Protein AF-W1P110-F1 (afdb_monomer)

Radius of gyration: 15.41 Å; Cα contacts (8 Å, |Δi|>4): 131; chains: 1; bounding box: 36×40×35 Å

Solvent-accessible surface area (backbone atoms only — not comparable to full-atom values): 6599 Å² total; per-residue (Å²): 133,85,80,84,78,90,68,78,97,60,83,92,65,57,74,73,33,66,56,54,74,70,58,40,48,47,42,60,73,73,29,42,76,31,24,95,56,29,68,74,68,43,60,94,33,71,71,50,41,32,30,35,66,38,91,93,39,90,92,40,76,38,42,31,39,37,25,70,85,75,48,76,44,76,51,61,67,66,50,11,53,53,33,43,40,39,74,77,37,62,95,52,23,65,66,49,42,61,72,72,60,60,80,78,71,78,79,128

Foldseek 3Di:
DDDPDPDDDDDPADAFDWDDPVVFCCCLPPFLVLQPCSCVQQPQHFPTKGWHDDPVDPPDIWIWTCHPVRDIDTDDSVSRVLSVLCVPPVPCSVVCCCVPVPDPPPPD

Organism: Amborella trichopoda (NCBI:txid13333)

Nearest PDB structures (foldseek):
  6wzl-assembly1_F  TM=5.727E-01  e=1.026E+00  Macaca fascicularis
  6wzk-assembly1_F  TM=5.784E-01  e=1.243E+00  Macaca fascicularis
  5l7m-assembly1_A  TM=4.686E-01  e=4.762E+00  Mus musculus
  1xex-assembly1_B-2  TM=2.953E-01  e=3.044E+00  Pyrococcus furiosus
  9g6k-assembly1_UE  TM=3.265E-01  e=5.412E+00  Toxoplasma gondii

pLDDT: mean 81.42, std 20.57, range [26.81, 97.75]

Secondary structure (DSSP, 8-state):
-------TT-----TTPBPPHHHHHIIIIIIGGGSTTHHHHHTT-EEEEEEEE-TTSTT-EEEEEEETTS-EEEE-HHHHHHHHHHHH-TTTHHHHHHHHS-------

Sequence (108 aa):
MESVSYRHGVIRYESGDKLSSEHETIILEKLLPYHPEADKKIGPGVEFITIDYHPDFENSRCLFLMRKDGTEVDFSFWKCIKGLIRKKYPNYADSFILRHFRKHNKSG

InterPro domains:
  IPR044673 Protein DCL-like [PTHR33415] (12-104)

Mean predicted aligned error: 8.28 Å

Structure (mmCIF, N/CA/C/O backbone):
data_AF-W1P110-F1
#
_entry.id   AF-W1P110-F1
#
loop_
_atom_site.group_PDB
_atom_site.id
_atom_site.type_symbol
_atom_site.label_atom_id
_atom_site.label_alt_id
_atom_site.label_comp_id
_atom_site.label_asym_id
_atom_site.label_entity_id
_atom_site.label_seq_id
_atom_site.pdbx_PDB_ins_code
_atom_site.Cartn_x
_atom_site.Cartn_y
_atom_site.Cartn_z
_atom_site.occupancy
_atom_site.B_iso_or_equiv
_atom_site.auth_seq_id
_atom_site.auth_comp_id
_atom_site.auth_asym_id
_atom_site.auth_atom_id
_atom_site.pdbx_PDB_model_num
ATOM 1 N N . MET A 1 1 ? -5.776 30.357 12.924 1.00 33.19 1 MET A N 1
ATOM 2 C CA . MET A 1 1 ? -5.453 29.793 11.596 1.00 33.19 1 MET A CA 1
ATOM 3 C C . MET A 1 1 ? -4.099 29.131 11.744 1.00 33.19 1 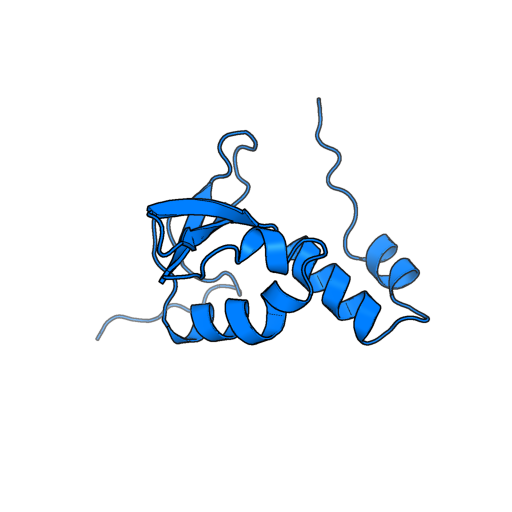MET A C 1
ATOM 5 O O . MET A 1 1 ? -3.095 29.830 11.796 1.00 33.19 1 MET A O 1
ATOM 9 N N . GLU A 1 2 ? -4.095 27.830 12.022 1.00 29.16 2 GLU A N 1
ATOM 10 C CA . GLU A 1 2 ? -2.877 27.110 12.399 1.00 29.16 2 GLU A CA 1
ATOM 11 C C . GLU A 1 2 ? -1.898 27.024 11.229 1.00 29.16 2 GLU A C 1
ATOM 13 O O . GLU A 1 2 ? -2.258 26.794 10.075 1.00 29.16 2 GLU A O 1
ATOM 18 N N . SER A 1 3 ? -0.640 27.286 11.553 1.00 26.81 3 SER A N 1
ATOM 19 C CA . SER A 1 3 ? 0.482 27.367 10.639 1.00 26.81 3 SER A CA 1
ATOM 20 C C . SER A 1 3 ? 0.892 25.969 10.175 1.00 26.81 3 SER A C 1
ATOM 22 O O . SER A 1 3 ? 1.488 25.188 10.915 1.00 26.81 3 SER A O 1
ATOM 24 N N . VAL A 1 4 ? 0.630 25.653 8.906 1.00 31.62 4 VAL A N 1
ATOM 25 C CA . VAL A 1 4 ? 1.158 24.436 8.278 1.00 31.62 4 VAL A CA 1
ATOM 26 C C . VAL A 1 4 ? 2.657 24.630 8.041 1.00 31.62 4 VAL A C 1
ATOM 28 O O . VAL A 1 4 ? 3.096 25.257 7.078 1.00 31.62 4 VAL A O 1
ATOM 31 N N . SER A 1 5 ? 3.469 24.127 8.971 1.00 33.78 5 SER A N 1
ATOM 32 C CA . SER A 1 5 ? 4.926 24.141 8.867 1.00 33.78 5 SER A CA 1
ATOM 33 C C . SER A 1 5 ? 5.394 23.053 7.893 1.00 33.78 5 SER A C 1
ATOM 35 O O . SER A 1 5 ? 5.502 21.874 8.234 1.00 33.78 5 SER A O 1
ATOM 37 N N . TYR A 1 6 ? 5.715 23.455 6.667 1.00 34.44 6 TYR A N 1
ATOM 38 C CA . TYR A 1 6 ? 6.415 22.619 5.695 1.00 34.44 6 TYR A CA 1
ATOM 39 C C . TYR A 1 6 ? 7.880 22.457 6.129 1.00 34.44 6 TYR A C 1
ATOM 41 O O . TYR A 1 6 ? 8.740 23.275 5.812 1.00 34.44 6 TYR A O 1
ATOM 49 N N . ARG A 1 7 ? 8.178 21.402 6.892 1.00 36.28 7 ARG A N 1
ATOM 50 C CA . ARG A 1 7 ? 9.549 20.939 7.147 1.00 36.28 7 ARG A CA 1
ATOM 51 C C . ARG A 1 7 ? 9.703 19.571 6.487 1.00 36.28 7 ARG A C 1
ATOM 53 O O . ARG A 1 7 ? 9.123 18.604 6.954 1.00 36.28 7 ARG A O 1
ATOM 60 N N . HIS A 1 8 ? 10.450 19.546 5.382 1.00 37.62 8 HIS A N 1
ATOM 61 C CA . HIS A 1 8 ? 11.010 18.367 4.708 1.00 37.62 8 HIS A CA 1
ATOM 62 C C . HIS A 1 8 ? 10.075 17.159 4.530 1.00 37.62 8 HIS A C 1
ATOM 64 O O . HIS A 1 8 ? 10.171 16.208 5.290 1.00 37.62 8 HIS A O 1
ATOM 70 N N . GLY A 1 9 ? 9.243 17.172 3.479 1.00 41.34 9 GLY A N 1
ATOM 71 C CA . GLY A 1 9 ? 8.891 16.001 2.647 1.00 41.34 9 GLY A CA 1
ATOM 72 C C . GLY A 1 9 ? 8.374 14.706 3.295 1.00 41.34 9 GLY A C 1
ATOM 73 O O . GLY A 1 9 ? 8.255 13.703 2.598 1.00 41.34 9 GLY A O 1
ATOM 74 N N . VAL A 1 10 ? 8.077 14.690 4.590 1.00 46.38 10 VAL A N 1
ATOM 75 C CA . VAL A 1 10 ? 7.5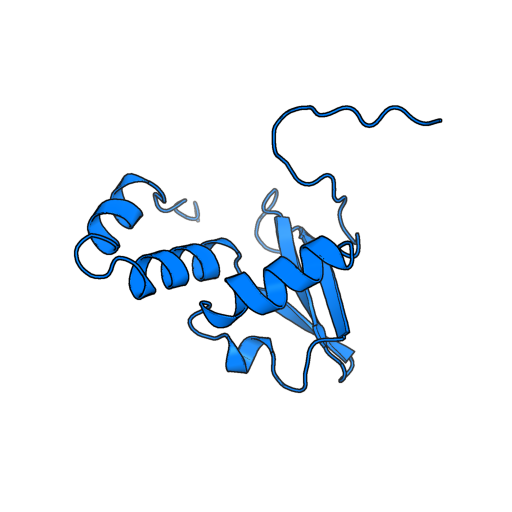46 13.540 5.315 1.00 46.38 10 VA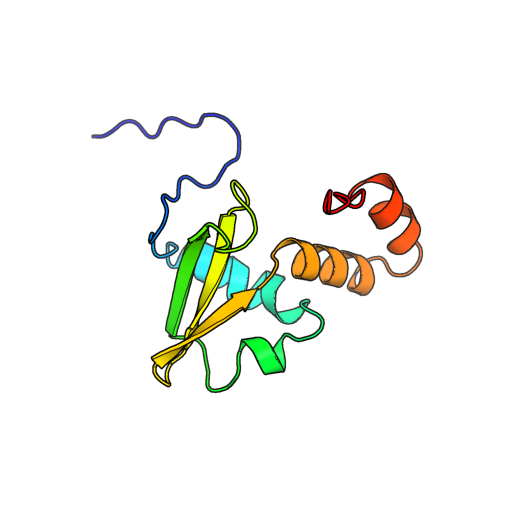L A CA 1
ATOM 76 C C . VAL A 1 10 ? 6.098 13.858 5.610 1.00 46.38 10 VAL A C 1
ATOM 78 O O . VAL A 1 10 ? 5.784 14.824 6.304 1.00 46.38 10 VAL A O 1
ATOM 81 N N . ILE A 1 11 ? 5.219 13.051 5.034 1.00 54.53 11 ILE A N 1
ATOM 82 C CA . ILE A 1 11 ? 3.794 13.096 5.302 1.00 54.53 11 ILE A CA 1
ATOM 83 C C . ILE A 1 11 ? 3.607 13.033 6.831 1.00 54.53 11 ILE A C 1
ATOM 85 O O . ILE A 1 11 ? 4.076 12.088 7.474 1.00 54.53 11 ILE A O 1
ATOM 89 N N . ARG A 1 12 ? 3.049 14.094 7.431 1.00 67.69 12 ARG A N 1
ATOM 90 C CA . ARG A 1 12 ? 2.867 14.206 8.886 1.00 67.69 12 ARG A CA 1
ATOM 91 C C . ARG A 1 12 ? 1.668 13.357 9.303 1.00 67.69 12 ARG A C 1
ATOM 93 O O . ARG A 1 12 ? 0.574 13.881 9.443 1.00 67.69 12 ARG A O 1
ATOM 100 N N . TYR A 1 13 ? 1.907 12.062 9.431 1.00 74.31 13 TYR A N 1
ATOM 101 C CA . TYR A 1 13 ? 1.003 11.119 10.072 1.00 74.31 13 TYR A CA 1
ATOM 102 C C . TYR A 1 13 ? 1.710 10.508 11.279 1.00 74.31 13 TYR A C 1
ATOM 104 O O . TYR A 1 13 ? 2.871 10.077 11.172 1.00 74.31 13 TYR A O 1
ATOM 112 N N . GLU A 1 14 ? 1.017 10.527 12.408 1.00 78.31 14 GLU A N 1
ATOM 113 C CA . GLU A 1 14 ? 1.351 9.808 13.630 1.00 78.31 14 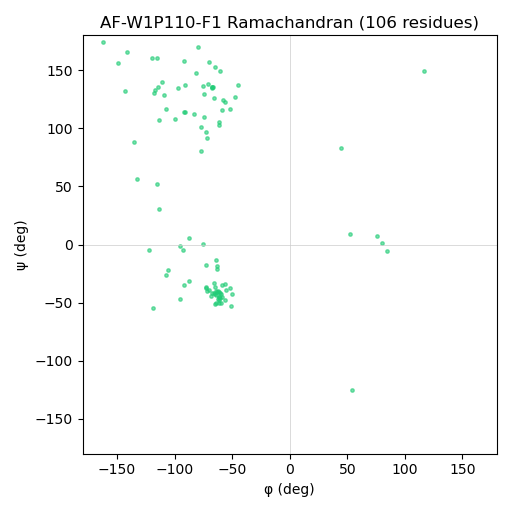GLU A CA 1
ATOM 114 C C . GLU A 1 14 ? 0.920 8.336 13.520 1.00 78.31 14 GLU A C 1
ATOM 116 O O . GLU A 1 14 ? 0.274 7.923 12.555 1.00 78.31 14 GLU A O 1
ATOM 121 N N . SER A 1 15 ? 1.346 7.510 14.476 1.00 80.31 15 SER A N 1
ATOM 122 C CA . SER A 1 15 ? 0.909 6.110 14.522 1.00 80.31 15 SER A CA 1
ATOM 123 C C . SER A 1 15 ? -0.579 6.027 14.825 1.00 80.31 15 SER A C 1
ATOM 125 O O . SER A 1 15 ? -1.059 6.699 15.734 1.00 80.31 15 SER A O 1
ATOM 127 N N . GLY A 1 16 ? -1.286 5.178 14.092 1.00 82.94 16 GLY A N 1
ATOM 128 C CA . GLY A 1 16 ? -2.735 5.035 14.173 1.00 82.94 16 GLY A CA 1
ATOM 129 C C . GLY A 1 16 ? -3.502 6.052 13.326 1.00 82.94 16 GLY A C 1
ATOM 130 O O . GLY A 1 16 ? -4.720 5.923 13.195 1.00 82.94 16 GLY A O 1
ATOM 131 N N . ASP A 1 17 ? -2.829 7.025 12.703 1.00 88.44 17 ASP A N 1
ATOM 132 C CA . ASP A 1 17 ? -3.513 8.000 11.859 1.00 88.44 17 ASP A CA 1
ATOM 133 C C . ASP A 1 17 ? -4.087 7.341 10.607 1.00 88.44 17 ASP A C 1
ATOM 135 O O . ASP A 1 17 ? -3.408 6.610 9.875 1.00 88.44 17 ASP A O 1
ATOM 139 N N . LYS A 1 18 ? -5.338 7.693 10.309 1.00 92.00 18 LYS A N 1
ATOM 140 C CA . LYS A 1 18 ? -5.951 7.445 9.008 1.00 92.00 18 LYS A CA 1
ATOM 141 C C . LYS A 1 18 ? -5.397 8.434 7.980 1.00 92.00 18 LYS A C 1
ATOM 143 O O . LYS A 1 18 ? -5.309 9.637 8.238 1.00 92.00 18 LYS A O 1
ATOM 148 N N . LEU A 1 19 ? -5.073 7.939 6.786 1.00 90.62 19 LEU A N 1
ATOM 149 C CA . LEU A 1 19 ? -4.702 8.805 5.671 1.00 90.62 19 LEU A CA 1
ATOM 150 C C . LEU A 1 19 ? -5.845 9.763 5.312 1.00 90.62 19 LEU A C 1
ATOM 152 O O . LEU A 1 19 ? -7.027 9.438 5.403 1.00 90.62 19 LEU A O 1
ATOM 156 N N . SER A 1 20 ? -5.488 10.950 4.825 1.00 91.06 20 SER A N 1
ATOM 157 C CA . SER A 1 20 ? -6.465 11.826 4.183 1.00 91.06 20 SER A CA 1
ATOM 158 C C . SER A 1 20 ? -6.983 11.156 2.912 1.00 91.06 20 SER A C 1
ATOM 160 O O . SER A 1 20 ? -6.253 10.406 2.261 1.00 91.06 20 SER A O 1
ATOM 162 N N . SER A 1 21 ? -8.212 11.476 2.507 1.00 92.50 21 SER A N 1
ATOM 163 C CA . SER A 1 21 ? -8.817 10.898 1.302 1.00 92.50 21 SER A CA 1
ATOM 164 C C . SER A 1 21 ? -7.969 11.122 0.043 1.00 92.50 21 SER A C 1
ATOM 166 O O . SER A 1 21 ? -7.910 10.255 -0.826 1.00 92.50 21 SER A O 1
ATOM 168 N N . GLU A 1 22 ? -7.269 12.259 -0.054 1.00 92.50 22 GLU A N 1
ATOM 169 C CA . GLU A 1 22 ? -6.355 12.551 -1.166 1.00 92.50 22 GLU A CA 1
ATOM 170 C C . GLU A 1 22 ? -5.163 11.585 -1.191 1.00 92.50 22 GLU A C 1
ATOM 172 O O . GLU A 1 22 ? -4.882 10.964 -2.220 1.00 92.50 22 GLU A O 1
ATOM 177 N N . HIS A 1 23 ? -4.472 11.424 -0.059 1.00 90.75 23 HIS A N 1
ATOM 178 C CA . HIS A 1 23 ? -3.338 10.512 0.025 1.00 90.75 23 HIS A CA 1
ATOM 179 C C . HIS A 1 23 ? -3.782 9.062 -0.154 1.00 90.75 23 HIS A C 1
ATOM 181 O O . HIS A 1 23 ? -3.140 8.323 -0.896 1.00 90.75 23 HIS A O 1
ATOM 187 N N . GLU A 1 24 ? -4.900 8.668 0.453 1.00 92.88 24 GLU A N 1
ATOM 188 C CA . GLU A 1 24 ? -5.484 7.340 0.291 1.00 92.88 24 GLU A CA 1
ATOM 189 C C . GLU A 1 24 ? -5.759 7.024 -1.184 1.00 92.88 24 GLU A C 1
ATOM 191 O O . GLU A 1 24 ? -5.302 5.996 -1.681 1.00 92.88 24 GLU A O 1
ATOM 196 N N . THR A 1 25 ? -6.387 7.947 -1.918 1.00 94.00 25 THR A N 1
ATOM 197 C CA . THR A 1 25 ? -6.656 7.796 -3.358 1.00 94.00 25 THR A CA 1
ATOM 198 C C . THR A 1 25 ? -5.363 7.611 -4.153 1.00 94.00 25 THR A C 1
ATOM 200 O O . THR A 1 25 ? -5.256 6.706 -4.980 1.00 94.00 25 THR A O 1
ATOM 203 N N . ILE A 1 26 ? -4.330 8.416 -3.879 1.00 93.56 26 ILE A N 1
ATOM 204 C CA . ILE A 1 26 ? -3.025 8.275 -4.544 1.00 93.56 26 ILE A CA 1
ATOM 205 C C . ILE A 1 26 ? -2.424 6.893 -4.272 1.00 93.56 26 ILE A C 1
ATOM 207 O O . ILE A 1 26 ? -1.931 6.242 -5.196 1.00 93.56 26 ILE A O 1
ATOM 211 N N . ILE A 1 27 ? -2.452 6.439 -3.020 1.00 93.62 27 ILE A N 1
ATOM 212 C CA . ILE A 1 27 ? -1.908 5.136 -2.656 1.00 93.62 27 ILE A CA 1
ATOM 213 C C . ILE A 1 27 ? -2.698 4.013 -3.340 1.00 93.62 27 ILE A C 1
ATOM 215 O O . ILE A 1 27 ? -2.078 3.166 -3.985 1.00 93.62 27 ILE A O 1
ATOM 219 N N . LEU A 1 28 ? -4.029 4.016 -3.253 1.00 95.69 28 LEU A N 1
ATOM 220 C CA . LEU A 1 28 ? -4.893 2.958 -3.784 1.00 95.69 28 LEU A CA 1
ATOM 221 C C . LEU A 1 28 ? -4.886 2.883 -5.310 1.00 95.69 28 LEU A C 1
ATOM 223 O O . LEU A 1 28 ? -4.821 1.789 -5.861 1.00 95.69 28 LEU A O 1
ATOM 227 N N . GLU A 1 29 ? -4.920 4.019 -6.001 1.00 95.81 29 GLU A N 1
ATOM 228 C CA . GLU A 1 29 ? -5.057 4.036 -7.460 1.00 95.81 29 GLU A CA 1
ATOM 229 C C . GLU A 1 29 ? -3.710 4.048 -8.181 1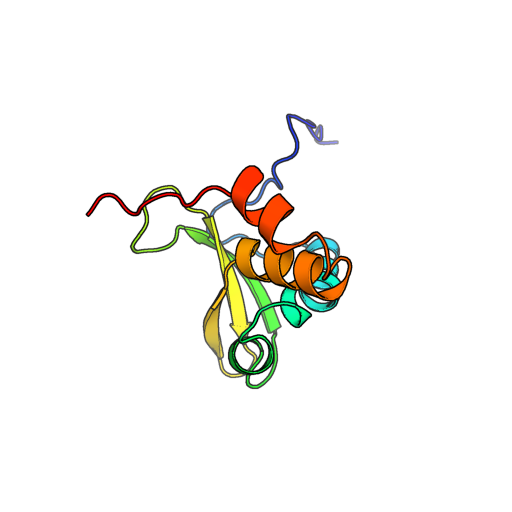.00 95.81 29 GLU A C 1
ATOM 231 O O . GLU A 1 29 ? -3.569 3.477 -9.264 1.00 95.81 29 GLU A O 1
ATOM 236 N N . LYS A 1 30 ? -2.699 4.716 -7.611 1.00 94.75 30 LYS A N 1
ATOM 237 C CA . LYS A 1 30 ? -1.439 4.980 -8.324 1.00 94.75 30 LYS A CA 1
ATOM 238 C C . LYS A 1 30 ? -0.280 4.116 -7.863 1.00 94.75 30 LYS A C 1
ATOM 240 O O . LYS A 1 30 ? 0.667 3.966 -8.635 1.00 94.75 30 LYS A O 1
ATOM 245 N N . LEU A 1 31 ? -0.318 3.555 -6.651 1.00 94.75 31 LEU A N 1
ATOM 246 C CA . LEU A 1 31 ? 0.810 2.797 -6.100 1.00 94.75 31 LEU A CA 1
ATOM 247 C C . LEU A 1 31 ? 0.479 1.340 -5.800 1.00 94.75 31 LEU A C 1
ATOM 249 O O . LEU A 1 31 ? 1.173 0.460 -6.308 1.00 94.75 31 LEU A O 1
ATOM 253 N N . LEU A 1 32 ? -0.562 1.068 -5.014 1.00 96.12 32 LEU A N 1
ATOM 254 C CA . LEU A 1 32 ? -0.947 -0.284 -4.611 1.00 96.12 32 LEU A CA 1
ATOM 255 C C . LEU A 1 32 ? -1.095 -1.265 -5.792 1.00 96.12 32 LEU A C 1
ATOM 257 O O . LEU A 1 32 ? -0.610 -2.387 -5.649 1.00 96.12 32 LEU A O 1
ATOM 261 N N . PRO A 1 33 ? -1.609 -0.873 -6.980 1.00 97.44 33 PRO A N 1
ATOM 262 C CA . PRO A 1 33 ? -1.724 -1.781 -8.126 1.00 97.44 33 PRO A CA 1
ATOM 263 C C . PRO A 1 33 ? -0.381 -2.281 -8.674 1.00 97.44 33 PRO A C 1
ATOM 265 O O . PRO A 1 33 ? -0.341 -3.208 -9.478 1.00 97.44 33 PRO A O 1
ATOM 268 N N . TYR A 1 34 ? 0.734 -1.666 -8.274 1.00 97.50 34 TYR A N 1
ATOM 269 C CA . TYR A 1 34 ? 2.082 -2.097 -8.641 1.00 97.50 34 TYR A CA 1
ATOM 270 C C . TYR A 1 34 ? 2.730 -3.002 -7.584 1.00 97.50 34 TYR A C 1
ATOM 272 O O . TYR A 1 34 ? 3.861 -3.455 -7.772 1.00 97.50 34 TYR A O 1
ATOM 280 N N . HIS A 1 35 ? 2.056 -3.275 -6.466 1.00 96.81 35 HIS A N 1
ATOM 281 C CA . HIS A 1 35 ? 2.530 -4.255 -5.498 1.00 96.81 35 HIS A CA 1
ATOM 282 C C . HIS A 1 35 ? 2.468 -5.669 -6.114 1.00 96.81 35 HIS A C 1
ATOM 284 O O . HIS A 1 35 ? 1.451 -6.027 -6.704 1.00 96.81 35 HIS A O 1
ATOM 290 N N . PRO A 1 36 ? 3.499 -6.523 -5.958 1.00 96.62 36 PRO A N 1
ATOM 291 C CA . PRO A 1 36 ? 3.502 -7.870 -6.547 1.00 96.62 36 PRO A CA 1
ATOM 292 C C . PRO A 1 36 ? 2.391 -8.787 -6.009 1.00 96.62 36 PRO A C 1
ATOM 294 O O . PRO A 1 36 ? 2.030 -9.760 -6.654 1.00 96.62 36 PRO A O 1
ATOM 297 N N . GLU A 1 37 ? 1.849 -8.473 -4.832 1.00 97.31 37 GLU A N 1
ATOM 298 C CA . GLU A 1 37 ? 0.699 -9.161 -4.229 1.00 97.31 37 GLU A CA 1
ATOM 299 C C . GLU A 1 37 ? -0.538 -8.241 -4.142 1.00 97.31 37 GLU A C 1
ATOM 301 O O . GLU A 1 37 ? -1.287 -8.336 -3.176 1.00 97.31 37 GLU A O 1
ATOM 306 N N . ALA A 1 38 ? -0.718 -7.288 -5.069 1.00 96.88 38 ALA A N 1
ATOM 307 C CA . ALA A 1 38 ? -1.778 -6.270 -4.993 1.00 96.88 38 ALA A CA 1
ATOM 308 C C . ALA A 1 38 ? -3.171 -6.872 -4.746 1.00 96.88 38 ALA A C 1
ATOM 310 O O . ALA A 1 38 ? -3.806 -6.525 -3.754 1.00 96.88 38 ALA A O 1
ATOM 311 N N . ASP A 1 39 ? -3.596 -7.834 -5.568 1.00 97.69 39 ASP A N 1
ATOM 312 C CA . ASP A 1 39 ? -4.921 -8.461 -5.451 1.00 97.69 39 ASP A CA 1
ATOM 313 C C . ASP A 1 39 ? -5.110 -9.140 -4.093 1.00 97.69 39 ASP A C 1
ATOM 315 O O . ASP A 1 39 ? -6.127 -8.965 -3.425 1.00 97.69 39 ASP A O 1
ATOM 319 N N . LYS A 1 40 ? -4.077 -9.850 -3.624 1.00 97.62 40 LYS A N 1
ATOM 320 C CA . LYS A 1 40 ? -4.082 -10.485 -2.304 1.00 97.62 40 LYS A CA 1
ATOM 321 C C . LYS A 1 40 ? -4.144 -9.457 -1.181 1.00 97.62 40 LYS A C 1
ATOM 323 O O . LYS A 1 40 ? -4.769 -9.749 -0.170 1.00 97.62 40 LYS A O 1
ATOM 328 N N . LYS A 1 41 ? -3.491 -8.295 -1.319 1.00 96.69 41 LYS A N 1
ATOM 329 C CA . LYS A 1 41 ? -3.517 -7.203 -0.330 1.00 96.69 41 LYS A CA 1
ATOM 330 C C . LYS A 1 41 ? -4.867 -6.473 -0.331 1.00 96.69 41 LYS A C 1
ATOM 332 O O . LYS A 1 41 ? -5.369 -6.193 0.752 1.00 96.69 41 LYS A O 1
ATOM 337 N N . ILE A 1 42 ? -5.501 -6.276 -1.486 1.00 97.00 42 ILE A N 1
ATOM 338 C CA . ILE A 1 42 ? -6.848 -5.689 -1.603 1.00 97.00 42 ILE A CA 1
ATOM 339 C C . ILE A 1 42 ? -7.916 -6.639 -1.039 1.00 97.00 42 ILE A C 1
ATOM 341 O O . ILE A 1 42 ? -8.780 -6.206 -0.278 1.00 97.00 42 ILE A O 1
ATOM 345 N N . GLY A 1 43 ? -7.834 -7.934 -1.364 1.00 96.69 43 GLY A N 1
ATOM 346 C CA . GLY A 1 43 ? -8.754 -8.959 -0.872 1.00 96.69 43 GLY A CA 1
ATOM 347 C C . GLY A 1 43 ? -10.225 -8.599 -1.142 1.00 96.69 43 GLY A C 1
ATOM 348 O O . GLY A 1 43 ? -10.570 -8.316 -2.289 1.00 96.69 43 GLY A O 1
ATOM 349 N N . PRO A 1 44 ? -11.099 -8.576 -0.119 1.00 96.88 44 PRO A N 1
ATOM 350 C CA . PRO A 1 44 ? -12.523 -8.260 -0.276 1.00 96.88 44 PRO A CA 1
ATOM 351 C C . PRO A 1 44 ? -12.812 -6.764 -0.497 1.00 96.88 44 PRO A C 1
ATOM 353 O O . PRO A 1 44 ? -13.970 -6.367 -0.635 1.00 96.88 44 PRO A O 1
ATOM 356 N N . GLY A 1 45 ? -11.776 -5.924 -0.530 1.00 96.94 45 GLY A N 1
ATOM 357 C CA . GLY A 1 45 ? -11.879 -4.485 -0.723 1.00 96.94 45 GLY A CA 1
ATOM 358 C C . GLY A 1 45 ? -11.380 -3.701 0.484 1.00 96.94 45 GLY A C 1
ATOM 359 O O . GLY A 1 45 ? -11.489 -4.136 1.631 1.00 96.94 45 GLY A O 1
ATOM 360 N N . VAL A 1 46 ? -10.843 -2.518 0.200 1.00 97.31 46 VAL A N 1
ATOM 361 C CA . VAL A 1 46 ? -10.286 -1.600 1.197 1.00 97.31 46 VAL A CA 1
ATOM 362 C C . VAL A 1 46 ? -11.378 -0.647 1.675 1.00 97.31 46 VAL A C 1
ATOM 364 O O . VAL A 1 46 ? -12.177 -0.163 0.869 1.00 97.31 46 VAL A O 1
ATOM 367 N N . GLU A 1 47 ? -11.424 -0.407 2.980 1.00 97.06 47 GLU A N 1
ATOM 368 C CA . GLU A 1 47 ? -12.263 0.611 3.607 1.00 97.06 47 GLU A CA 1
ATOM 369 C C . GLU A 1 47 ? -11.479 1.906 3.834 1.00 97.06 47 GLU A C 1
ATOM 371 O O . GLU A 1 47 ? -11.972 2.979 3.495 1.00 97.06 47 GLU A O 1
ATOM 376 N N . PHE A 1 48 ? -10.259 1.807 4.376 1.00 95.94 48 PHE A N 1
ATOM 377 C CA . PHE A 1 48 ? -9.323 2.926 4.504 1.00 95.94 48 PHE A CA 1
ATOM 378 C C . PHE A 1 48 ? -7.881 2.466 4.748 1.00 95.94 48 PHE A C 1
ATOM 380 O O . PHE A 1 48 ? -7.612 1.276 4.929 1.00 95.94 48 PHE A O 1
ATOM 387 N N . ILE A 1 49 ? -6.948 3.421 4.754 1.00 94.75 49 ILE A N 1
ATOM 388 C CA . ILE A 1 49 ? -5.532 3.193 5.060 1.00 94.75 49 ILE A CA 1
ATOM 389 C C . ILE A 1 49 ? -5.133 3.896 6.354 1.00 94.75 49 ILE A C 1
ATOM 391 O O . ILE A 1 49 ? -5.431 5.078 6.540 1.00 94.75 49 ILE A O 1
ATOM 395 N N . THR A 1 50 ? -4.384 3.194 7.200 1.00 93.00 50 THR A N 1
ATOM 396 C CA . THR A 1 50 ? -3.711 3.762 8.375 1.00 93.00 50 THR A CA 1
ATOM 397 C C . THR A 1 50 ? -2.191 3.676 8.246 1.00 93.00 50 THR A C 1
ATOM 399 O O . THR A 1 50 ? -1.650 2.919 7.430 1.00 93.00 50 THR A O 1
ATOM 402 N N . ILE A 1 51 ? -1.488 4.490 9.032 1.00 86.88 51 ILE A N 1
ATOM 403 C CA . ILE A 1 51 ? -0.042 4.378 9.234 1.00 86.88 51 ILE A CA 1
ATOM 404 C C . ILE A 1 51 ? 0.208 3.882 10.647 1.00 86.88 51 ILE A C 1
ATOM 406 O O . ILE A 1 51 ? -0.269 4.483 11.601 1.00 86.88 51 ILE A O 1
ATOM 410 N N . ASP A 1 52 ? 1.011 2.833 10.781 1.00 80.94 52 ASP A N 1
ATOM 411 C CA . ASP A 1 52 ? 1.473 2.373 12.088 1.00 80.94 52 ASP A CA 1
ATOM 412 C C . ASP A 1 52 ? 2.937 1.918 12.025 1.00 80.94 52 ASP A C 1
ATOM 414 O O . ASP A 1 52 ? 3.517 1.747 10.943 1.00 80.94 52 ASP A O 1
ATOM 418 N N . TYR A 1 53 ? 3.567 1.747 13.182 1.00 70.94 53 TYR A N 1
ATOM 419 C CA . TYR A 1 53 ? 4.878 1.117 13.265 1.00 70.94 53 TYR A CA 1
ATOM 420 C C . TYR A 1 53 ? 4.754 -0.378 12.980 1.00 70.94 53 TYR A C 1
ATOM 422 O O . TYR A 1 53 ? 3.837 -1.051 13.443 1.00 70.94 53 TYR A O 1
ATOM 430 N N . HIS A 1 54 ? 5.698 -0.921 12.212 1.00 64.75 54 HIS A N 1
ATOM 431 C CA . HIS A 1 54 ? 5.757 -2.360 12.013 1.00 64.75 54 HIS A CA 1
ATOM 432 C C . HIS A 1 54 ? 6.087 -3.044 13.353 1.00 64.75 54 HIS A C 1
ATOM 434 O O . HIS A 1 54 ? 7.133 -2.727 13.926 1.00 64.75 54 HIS A O 1
ATOM 440 N N . PRO A 1 55 ? 5.279 -4.016 13.820 1.00 59.62 55 PRO A N 1
ATOM 441 C CA . PRO A 1 55 ? 5.442 -4.622 15.146 1.00 59.62 55 PRO A CA 1
ATOM 442 C C . PRO A 1 55 ? 6.817 -5.280 15.339 1.00 59.62 55 PRO A C 1
ATOM 444 O O . PRO A 1 55 ? 7.398 -5.185 16.412 1.00 59.62 55 PRO A O 1
ATOM 447 N N . ASP A 1 56 ? 7.377 -5.869 14.276 1.00 57.41 56 ASP A N 1
ATOM 448 C CA . ASP A 1 56 ? 8.690 -6.539 14.321 1.00 57.41 56 ASP A CA 1
ATOM 449 C C . ASP A 1 56 ? 9.907 -5.664 13.935 1.00 57.41 56 ASP A C 1
ATOM 451 O O . ASP A 1 56 ? 11.037 -6.151 13.965 1.00 57.41 56 ASP A O 1
ATOM 455 N N . PHE A 1 57 ? 9.721 -4.409 13.497 1.00 58.59 57 PHE A N 1
ATOM 456 C CA . PHE A 1 57 ? 10.820 -3.549 13.018 1.00 58.59 57 PHE A CA 1
ATOM 457 C C . PHE A 1 57 ? 10.697 -2.143 13.596 1.00 58.59 57 PHE A C 1
ATOM 459 O O . PHE A 1 57 ? 10.127 -1.241 12.965 1.00 58.59 57 PHE A O 1
ATOM 466 N N . GLU A 1 58 ? 11.287 -1.969 14.781 1.00 51.41 58 GLU A N 1
ATOM 467 C CA . GLU A 1 58 ? 11.382 -0.691 15.482 1.00 51.41 58 GLU A CA 1
ATOM 468 C C . GLU A 1 58 ? 11.861 0.414 14.523 1.00 51.41 58 GLU A C 1
ATOM 470 O O . GLU A 1 58 ? 12.877 0.285 13.835 1.00 51.41 58 GLU A O 1
ATOM 475 N N . ASN A 1 59 ? 11.098 1.509 14.461 1.00 57.34 59 ASN A N 1
ATOM 476 C CA . ASN A 1 59 ? 11.306 2.687 13.605 1.00 57.34 59 ASN A CA 1
ATOM 477 C C . ASN A 1 59 ? 10.947 2.561 12.112 1.00 57.34 59 ASN A C 1
ATOM 479 O O . ASN A 1 59 ? 11.177 3.513 11.359 1.00 57.34 59 ASN A O 1
ATOM 483 N N . SER A 1 60 ? 10.335 1.463 11.656 1.00 66.56 60 SER A N 1
ATOM 484 C CA . SER A 1 60 ? 9.774 1.404 10.298 1.00 66.56 60 SER A CA 1
ATOM 485 C C . SER A 1 60 ? 8.263 1.647 10.303 1.00 66.56 60 SER A C 1
ATOM 487 O O . SER A 1 60 ? 7.477 0.816 10.747 1.00 66.56 60 SER A O 1
ATOM 489 N N . ARG A 1 61 ? 7.842 2.816 9.807 1.00 69.69 61 ARG A N 1
ATOM 490 C CA . ARG A 1 61 ? 6.421 3.107 9.569 1.00 69.69 61 ARG A CA 1
ATOM 491 C C . ARG A 1 61 ? 5.945 2.360 8.323 1.00 69.69 61 ARG A C 1
ATOM 493 O O . ARG A 1 61 ? 6.586 2.448 7.271 1.00 69.69 61 ARG A O 1
ATOM 500 N N . CYS A 1 62 ? 4.839 1.638 8.448 1.00 80.00 62 CYS A N 1
ATOM 501 C CA . CYS A 1 62 ? 4.198 0.876 7.382 1.00 80.00 62 CYS A CA 1
ATOM 502 C C . CYS A 1 62 ? 2.772 1.375 7.139 1.00 80.00 62 CYS A C 1
ATOM 504 O O . CYS A 1 62 ? 2.188 2.074 7.963 1.00 80.00 62 CYS A O 1
ATOM 506 N N . LEU A 1 63 ? 2.246 1.046 5.960 1.00 89.62 63 LEU A N 1
ATOM 507 C CA . LEU A 1 63 ? 0.863 1.322 5.594 1.00 89.62 63 LEU A CA 1
ATOM 508 C C . LEU A 1 63 ? 0.043 0.060 5.845 1.00 89.62 63 LEU A C 1
ATOM 510 O O . LEU A 1 63 ? 0.462 -1.025 5.431 1.00 89.62 63 LEU A O 1
ATOM 514 N N . PHE A 1 64 ? -1.119 0.217 6.463 1.00 93.19 64 PHE A N 1
ATOM 515 C CA . PHE A 1 64 ? -2.051 -0.870 6.737 1.00 93.19 64 PHE A CA 1
ATOM 516 C C . PHE A 1 64 ? -3.358 -0.625 5.990 1.00 93.19 64 PHE A C 1
ATOM 518 O O . PHE A 1 64 ? -3.882 0.486 5.967 1.00 93.19 64 PHE A O 1
ATOM 525 N N . LEU A 1 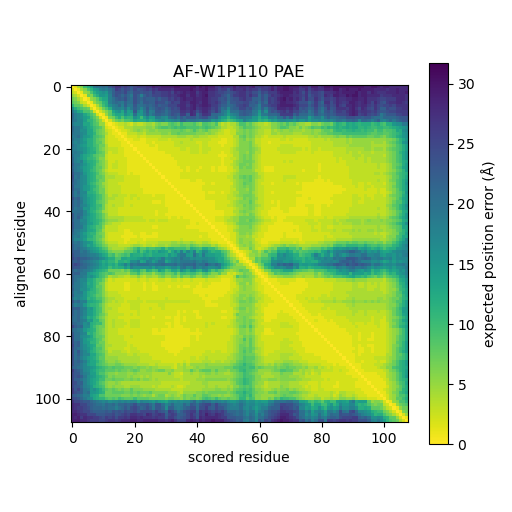65 ? -3.855 -1.663 5.323 1.00 95.62 65 LEU A N 1
ATOM 526 C CA . LEU A 1 65 ? -5.166 -1.672 4.690 1.00 95.62 65 LEU A CA 1
ATOM 527 C C . LEU A 1 65 ? -6.170 -2.206 5.705 1.00 95.62 65 LEU A C 1
ATOM 529 O O . LEU A 1 65 ? -6.128 -3.391 6.040 1.00 95.62 65 LEU A O 1
ATOM 533 N N . MET A 1 66 ? -7.094 -1.347 6.121 1.00 96.56 66 MET A N 1
ATOM 534 C CA . MET A 1 66 ? -8.290 -1.759 6.845 1.00 96.56 66 MET A CA 1
ATOM 535 C C . MET A 1 66 ? -9.310 -2.208 5.805 1.00 96.56 66 MET A C 1
ATOM 537 O O . MET A 1 66 ? -9.738 -1.413 4.963 1.00 96.56 66 MET A O 1
ATOM 541 N N . ARG A 1 67 ? -9.634 -3.501 5.776 1.00 97.75 67 ARG A N 1
ATOM 542 C CA . ARG A 1 67 ? -10.529 -4.087 4.772 1.00 97.75 67 ARG A CA 1
ATOM 543 C C . ARG A 1 67 ? -11.972 -4.095 5.242 1.00 97.75 67 ARG A C 1
ATOM 545 O O . ARG A 1 67 ? -12.260 -4.127 6.432 1.00 97.75 67 ARG A O 1
ATOM 552 N N . LYS A 1 68 ? -12.883 -4.175 4.273 1.00 97.62 68 LYS A N 1
ATOM 553 C CA . LYS A 1 68 ? -14.337 -4.197 4.507 1.00 97.62 68 LYS A CA 1
ATOM 554 C C . LYS A 1 68 ? -14.836 -5.409 5.298 1.00 97.62 68 LYS A C 1
ATOM 556 O O . LYS A 1 68 ? -15.952 -5.381 5.801 1.00 97.62 68 LYS A O 1
ATOM 561 N N . ASP A 1 69 ? -14.049 -6.480 5.374 1.00 96.94 69 ASP A N 1
ATOM 562 C CA . ASP A 1 69 ? -14.350 -7.659 6.193 1.00 96.94 69 ASP A CA 1
ATOM 563 C C . ASP A 1 69 ? -13.834 -7.532 7.639 1.00 96.94 69 ASP A C 1
ATOM 565 O O . ASP A 1 69 ? -13.917 -8.488 8.406 1.00 96.94 69 ASP A O 1
ATOM 569 N N . GLY A 1 70 ? -13.293 -6.367 8.012 1.00 96.31 70 GLY A N 1
ATOM 570 C CA . GLY A 1 70 ? -12.699 -6.107 9.320 1.00 96.31 70 GLY A CA 1
ATOM 571 C C . GLY A 1 70 ? -11.276 -6.641 9.476 1.00 96.31 70 GLY A C 1
ATOM 572 O O . GLY A 1 70 ? -10.696 -6.490 10.549 1.00 96.31 70 GLY A O 1
ATOM 573 N N . THR A 1 71 ? -10.694 -7.258 8.439 1.00 96.50 71 THR A N 1
ATOM 574 C CA . THR A 1 71 ? -9.299 -7.706 8.488 1.00 96.50 71 THR A CA 1
ATOM 575 C C . THR A 1 71 ? -8.332 -6.562 8.203 1.00 96.50 71 THR A C 1
ATOM 577 O O . THR A 1 71 ? -8.606 -5.653 7.418 1.00 96.50 71 THR A O 1
ATOM 580 N N . GLU A 1 72 ? -7.164 -6.631 8.830 1.00 94.62 72 GLU A N 1
ATOM 581 C CA . GLU A 1 72 ? -6.068 -5.692 8.625 1.00 94.62 72 GLU A CA 1
ATOM 582 C C . GLU A 1 72 ? -4.917 -6.396 7.906 1.00 94.62 72 GLU A C 1
ATOM 584 O O . GLU A 1 72 ? -4.604 -7.559 8.177 1.00 94.62 72 GLU A O 1
ATOM 589 N N . VAL A 1 73 ? -4.276 -5.699 6.966 1.00 94.25 73 VAL A N 1
ATOM 590 C CA . VAL A 1 73 ? -3.067 -6.207 6.317 1.00 94.25 73 VAL A CA 1
ATOM 591 C C . VAL A 1 73 ? -2.066 -5.089 6.044 1.00 94.25 73 VAL A C 1
ATOM 593 O O . VAL A 1 73 ? -2.401 -4.057 5.466 1.00 94.25 73 VAL A O 1
ATOM 596 N N . ASP A 1 74 ? -0.804 -5.314 6.395 1.00 91.88 74 ASP A N 1
ATOM 597 C CA . ASP A 1 74 ? 0.290 -4.408 6.058 1.00 91.88 74 ASP A CA 1
ATOM 598 C C . ASP A 1 74 ? 0.590 -4.439 4.550 1.00 91.88 74 ASP A C 1
ATOM 600 O O . ASP A 1 74 ? 0.357 -5.435 3.858 1.00 91.88 74 ASP A O 1
ATOM 604 N N . PHE A 1 75 ? 1.201 -3.395 4.006 1.00 90.56 75 PHE A N 1
ATOM 605 C CA . PHE A 1 75 ? 1.917 -3.508 2.741 1.00 90.56 75 PHE A CA 1
ATOM 606 C C . PHE A 1 75 ? 3.098 -2.548 2.666 1.00 90.56 75 PHE A C 1
ATOM 608 O O . PHE A 1 75 ? 3.161 -1.494 3.298 1.00 90.56 75 PHE A O 1
ATOM 615 N N . SER A 1 76 ? 4.064 -2.910 1.824 1.00 87.81 76 SER A N 1
ATOM 616 C CA . SER A 1 76 ? 5.277 -2.120 1.660 1.00 87.81 76 SER A CA 1
ATOM 617 C C . SER A 1 76 ? 5.125 -1.107 0.532 1.00 87.81 76 SER A C 1
ATOM 619 O O . SER A 1 76 ? 5.121 -1.473 -0.646 1.00 87.81 76 SER A O 1
ATOM 621 N N . PHE A 1 77 ? 5.134 0.179 0.888 1.00 87.19 77 PHE A N 1
ATOM 622 C CA . PHE A 1 77 ? 5.220 1.292 -0.063 1.00 87.19 77 PHE A CA 1
ATOM 623 C C . PHE A 1 77 ? 6.375 1.113 -1.064 1.00 87.19 77 PHE A C 1
ATOM 625 O O . PHE A 1 77 ? 6.220 1.293 -2.272 1.00 87.19 77 PHE A O 1
ATOM 632 N N . TRP A 1 78 ? 7.540 0.671 -0.583 1.00 87.81 78 TRP A N 1
ATOM 633 C CA . TRP A 1 78 ? 8.709 0.448 -1.433 1.00 87.81 78 TRP A CA 1
ATOM 634 C C . TRP A 1 78 ? 8.518 -0.677 -2.448 1.00 87.81 78 TRP A C 1
ATOM 636 O O . TRP A 1 78 ? 9.058 -0.588 -3.552 1.00 87.81 78 TRP A O 1
ATOM 646 N N . LYS A 1 79 ? 7.759 -1.729 -2.111 1.00 90.81 79 LYS A N 1
ATOM 647 C CA . LYS A 1 79 ? 7.411 -2.774 -3.084 1.00 90.81 79 LYS A CA 1
ATOM 648 C C . LYS A 1 79 ? 6.541 -2.195 -4.206 1.00 90.81 79 LYS A C 1
ATOM 650 O O . LYS A 1 79 ? 6.818 -2.498 -5.364 1.00 90.81 79 LYS A O 1
ATOM 655 N N . CYS A 1 80 ? 5.594 -1.308 -3.888 1.00 93.94 80 CYS A N 1
ATOM 656 C CA . CYS A 1 80 ? 4.790 -0.590 -4.883 1.00 93.94 80 CYS A CA 1
ATOM 657 C C . CYS A 1 80 ? 5.664 0.261 -5.819 1.00 93.94 80 CYS A C 1
ATOM 659 O O . CYS A 1 80 ? 5.578 0.128 -7.038 1.00 93.94 80 CYS A O 1
ATOM 661 N N . ILE A 1 81 ? 6.569 1.080 -5.267 1.00 92.44 81 ILE A N 1
ATOM 662 C CA . ILE A 1 81 ? 7.475 1.929 -6.063 1.00 92.44 81 ILE A CA 1
ATOM 663 C C . ILE A 1 81 ? 8.385 1.091 -6.968 1.00 92.44 81 ILE A C 1
ATOM 665 O O . ILE A 1 81 ? 8.526 1.389 -8.154 1.00 92.44 81 ILE A O 1
ATOM 669 N N . LYS A 1 82 ? 8.977 0.010 -6.446 1.00 92.88 82 LYS A N 1
ATOM 670 C CA . LYS A 1 82 ? 9.810 -0.902 -7.248 1.00 92.88 82 LYS A CA 1
ATOM 671 C C . LYS A 1 82 ? 9.010 -1.549 -8.380 1.00 92.88 82 LYS A C 1
ATOM 673 O O . LYS A 1 82 ? 9.524 -1.651 -9.491 1.00 92.88 82 LYS A O 1
ATOM 678 N N . GLY A 1 83 ? 7.768 -1.961 -8.121 1.00 95.62 83 GLY A N 1
ATOM 679 C CA . GLY A 1 83 ? 6.869 -2.481 -9.151 1.00 95.62 83 GLY A CA 1
ATOM 680 C C . GLY A 1 83 ? 6.529 -1.440 -10.219 1.00 95.62 83 GLY A C 1
ATOM 681 O O . GLY A 1 83 ? 6.575 -1.745 -11.410 1.00 95.62 83 GLY A O 1
ATOM 682 N N . LEU A 1 84 ? 6.288 -0.189 -9.817 1.00 95.75 84 LEU A N 1
ATOM 683 C CA . LEU A 1 84 ? 6.038 0.925 -10.733 1.00 95.75 84 LEU A CA 1
ATOM 684 C C . LEU A 1 84 ? 7.232 1.176 -11.648 1.00 95.75 84 LEU A C 1
ATOM 686 O O . LEU A 1 84 ? 7.063 1.272 -12.863 1.00 95.75 84 LEU A O 1
ATOM 690 N N . ILE A 1 85 ? 8.439 1.240 -11.083 1.00 95.06 85 ILE A N 1
ATOM 691 C CA . ILE A 1 85 ? 9.672 1.442 -11.851 1.00 95.06 85 ILE A CA 1
ATOM 692 C C . ILE A 1 85 ? 9.877 0.294 -12.840 1.00 95.06 85 ILE A C 1
ATOM 694 O O . ILE A 1 85 ? 10.147 0.553 -14.010 1.00 95.06 85 ILE A O 1
ATOM 698 N N . ARG A 1 86 ? 9.683 -0.960 -12.410 1.00 95.69 86 ARG A N 1
ATOM 699 C CA . ARG A 1 86 ? 9.776 -2.131 -13.299 1.00 95.69 86 ARG A CA 1
ATOM 700 C C . ARG A 1 86 ? 8.773 -2.091 -14.440 1.00 95.69 86 ARG A C 1
ATOM 702 O O . ARG A 1 86 ? 9.140 -2.398 -15.567 1.00 95.69 86 ARG A O 1
ATOM 709 N N . LYS A 1 87 ? 7.533 -1.678 -14.169 1.00 95.19 87 LYS A N 1
ATOM 710 C CA . LYS A 1 87 ? 6.482 -1.608 -15.189 1.00 95.19 87 LYS A CA 1
ATOM 711 C C . LYS A 1 87 ? 6.688 -0.451 -16.172 1.00 95.19 87 LYS A C 1
ATOM 713 O O . LYS A 1 87 ? 6.400 -0.617 -17.351 1.00 95.19 87 LYS A O 1
ATOM 718 N N . LYS A 1 88 ? 7.182 0.708 -15.716 1.00 95.12 88 LYS A N 1
ATOM 719 C CA . LYS A 1 88 ? 7.382 1.896 -16.571 1.00 95.12 88 LYS A CA 1
ATOM 720 C C . LYS A 1 88 ? 8.734 1.943 -17.288 1.00 95.12 88 LYS A C 1
ATOM 722 O O . LYS A 1 88 ? 8.805 2.491 -18.381 1.00 95.12 88 LYS A O 1
ATOM 727 N N . TYR A 1 89 ? 9.791 1.392 -16.693 1.00 94.62 89 TYR A N 1
ATOM 728 C CA . TYR A 1 89 ? 11.169 1.501 -17.191 1.00 94.62 89 TYR A CA 1
ATOM 729 C C . TYR A 1 89 ? 11.888 0.142 -17.206 1.00 94.62 89 TYR A C 1
ATOM 731 O O . TYR A 1 89 ? 12.956 0.012 -16.603 1.00 94.62 89 TYR A O 1
ATOM 739 N N . PRO A 1 90 ? 11.340 -0.883 -17.886 1.00 93.69 90 PRO A N 1
ATOM 740 C CA . PRO A 1 90 ? 11.786 -2.273 -17.748 1.00 93.69 90 PRO A CA 1
ATOM 741 C C . PRO A 1 90 ? 13.284 -2.461 -18.022 1.00 93.69 90 PRO A C 1
ATOM 743 O O . PRO A 1 90 ? 13.960 -3.154 -17.271 1.00 93.69 90 PRO A O 1
ATOM 746 N N . ASN A 1 91 ? 13.831 -1.761 -19.021 1.00 95.56 91 ASN A N 1
ATOM 747 C CA . ASN A 1 91 ? 15.230 -1.914 -19.437 1.00 95.56 91 ASN A CA 1
ATOM 748 C C . ASN A 1 91 ? 16.252 -1.320 -18.449 1.00 95.56 91 ASN A C 1
ATOM 750 O O . ASN A 1 91 ? 17.432 -1.650 -18.518 1.00 95.56 91 ASN A O 1
ATOM 754 N N . TYR A 1 92 ? 15.822 -0.444 -17.536 1.00 92.06 92 TYR A N 1
ATOM 755 C CA . TYR A 1 92 ? 16.705 0.242 -16.579 1.00 92.06 92 TYR A CA 1
ATOM 756 C C . TYR A 1 92 ? 16.313 -0.013 -15.124 1.00 92.06 92 TYR A C 1
ATOM 758 O O . TYR A 1 92 ? 16.996 0.438 -14.205 1.00 92.06 92 TYR A O 1
ATOM 766 N N . ALA A 1 93 ? 15.200 -0.711 -14.903 1.00 92.31 93 ALA A N 1
ATOM 767 C CA . ALA A 1 93 ? 14.581 -0.808 -13.598 1.00 92.31 93 ALA A CA 1
ATOM 768 C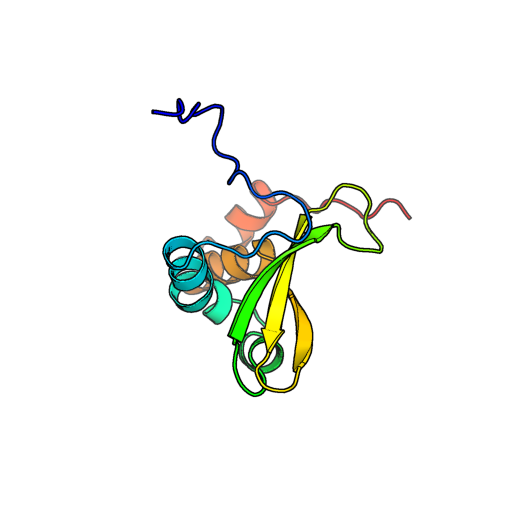 C . ALA A 1 93 ? 15.502 -1.467 -12.578 1.00 92.31 93 ALA A C 1
ATOM 770 O O . ALA A 1 93 ? 15.705 -0.908 -11.505 1.00 92.31 93 ALA A O 1
ATOM 771 N N . ASP A 1 94 ? 16.084 -2.623 -12.894 1.00 90.00 94 ASP A N 1
ATOM 772 C CA . ASP A 1 94 ? 16.873 -3.357 -11.905 1.00 90.00 94 ASP A CA 1
ATOM 773 C C . ASP A 1 94 ? 18.195 -2.657 -11.577 1.00 90.00 94 ASP A C 1
ATOM 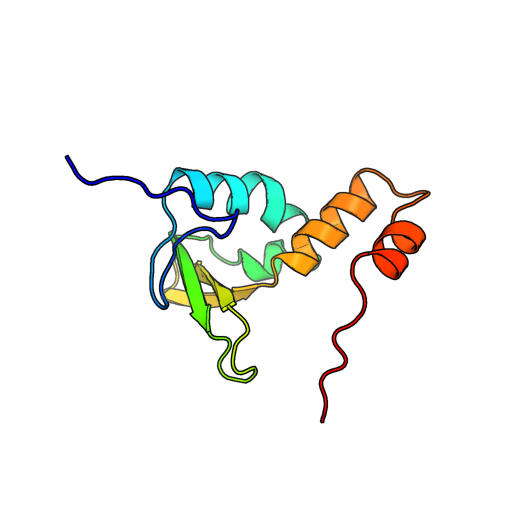775 O O . ASP A 1 94 ? 18.545 -2.563 -10.401 1.00 90.00 94 ASP A O 1
ATOM 779 N N . SER A 1 95 ? 18.888 -2.073 -12.561 1.00 91.88 95 SER A N 1
ATOM 780 C CA . SER A 1 95 ? 20.110 -1.299 -12.302 1.00 91.88 95 SER A CA 1
ATOM 781 C C . SER A 1 95 ? 19.819 -0.041 -11.476 1.00 91.88 95 SER A C 1
ATOM 783 O O . SER A 1 95 ? 20.527 0.234 -10.503 1.00 91.88 95 SER A O 1
ATOM 785 N N . PHE A 1 96 ? 18.734 0.677 -11.787 1.00 91.31 96 PHE A N 1
ATOM 786 C CA . PHE A 1 96 ? 18.273 1.819 -10.998 1.00 91.31 96 PHE A CA 1
ATOM 787 C C . PHE A 1 96 ? 17.892 1.396 -9.575 1.00 91.31 96 PHE A C 1
ATOM 789 O O . PHE A 1 96 ? 18.327 2.006 -8.597 1.00 91.31 96 PHE A O 1
ATOM 796 N N . ILE A 1 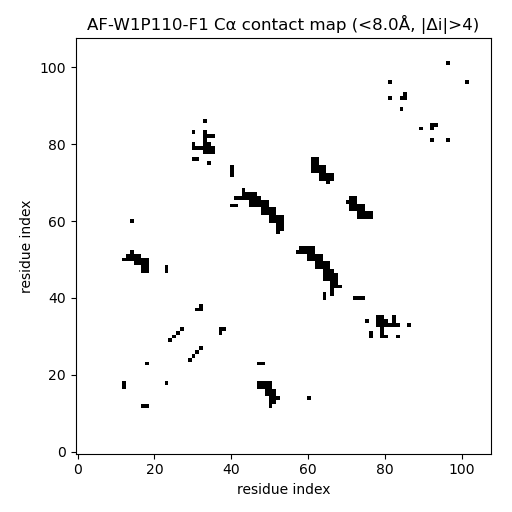97 ? 17.121 0.315 -9.433 1.00 90.06 97 ILE A N 1
ATOM 797 C CA . ILE A 1 97 ? 16.649 -0.158 -8.133 1.00 90.06 97 ILE A CA 1
ATOM 798 C C . ILE A 1 97 ? 17.811 -0.606 -7.247 1.00 90.06 97 ILE A C 1
ATOM 800 O O . ILE A 1 97 ? 17.836 -0.256 -6.067 1.00 90.06 97 ILE A O 1
ATOM 804 N N . LEU A 1 98 ? 18.773 -1.348 -7.798 1.00 87.75 98 LEU A N 1
ATOM 805 C CA . LEU A 1 98 ? 19.962 -1.793 -7.071 1.00 87.75 98 LEU A CA 1
ATOM 806 C C . LEU A 1 98 ? 20.817 -0.612 -6.603 1.00 87.75 98 LEU A C 1
ATOM 808 O O . LEU A 1 98 ? 21.317 -0.629 -5.478 1.00 87.75 98 LEU A O 1
ATOM 812 N N . ARG A 1 99 ? 20.952 0.420 -7.443 1.00 88.25 99 ARG A N 1
ATOM 813 C CA . ARG A 1 99 ? 21.740 1.616 -7.133 1.00 88.25 99 ARG A CA 1
ATOM 814 C C . ARG A 1 99 ? 21.085 2.507 -6.076 1.00 88.25 99 ARG A C 1
ATOM 816 O O . ARG A 1 99 ? 21.796 3.046 -5.233 1.00 88.25 99 ARG A O 1
ATOM 823 N N . HIS A 1 100 ? 19.762 2.673 -6.121 1.00 86.19 100 HIS A N 1
ATOM 824 C CA . HIS A 1 100 ? 19.061 3.701 -5.342 1.00 86.19 100 HIS A CA 1
ATOM 825 C C . HIS A 1 100 ? 18.244 3.171 -4.155 1.00 86.19 100 HIS A C 1
ATOM 827 O O . HIS A 1 100 ? 18.072 3.892 -3.178 1.00 86.19 100 HIS A O 1
ATOM 833 N N . PHE A 1 101 ? 17.779 1.919 -4.180 1.00 81.75 101 PHE A N 1
ATOM 834 C CA . PHE A 1 101 ? 16.953 1.334 -3.111 1.00 81.75 101 PHE A CA 1
ATOM 835 C C . PHE A 1 101 ? 17.670 0.175 -2.419 1.00 81.75 101 PHE A C 1
ATOM 837 O O . PHE A 1 101 ? 17.127 -0.937 -2.318 1.00 81.75 101 PHE A O 1
ATOM 844 N N . ARG A 1 102 ? 18.909 0.453 -1.983 1.00 70.06 102 ARG A N 1
ATOM 845 C CA . ARG A 1 102 ? 19.823 -0.483 -1.314 1.00 70.06 102 ARG A CA 1
ATOM 846 C C . ARG A 1 102 ? 19.071 -1.279 -0.243 1.00 70.06 102 ARG A C 1
ATOM 848 O O . ARG A 1 102 ? 18.256 -0.725 0.493 1.00 70.06 102 ARG A O 1
ATOM 855 N N . LYS A 1 103 ? 19.322 -2.590 -0.169 1.00 62.12 103 LYS A N 1
ATOM 856 C CA . LYS A 1 103 ? 18.738 -3.438 0.877 1.00 62.12 103 LYS A CA 1
ATOM 857 C C . LYS A 1 103 ? 19.181 -2.883 2.232 1.00 62.12 103 LYS A C 1
ATOM 859 O O . LYS A 1 103 ? 20.370 -2.918 2.535 1.00 62.12 103 LYS A O 1
ATOM 864 N N . HIS A 1 104 ? 18.239 -2.407 3.042 1.00 55.91 104 HIS A N 1
ATOM 865 C CA . HIS A 1 104 ? 18.428 -2.486 4.483 1.00 55.91 104 HIS A CA 1
ATOM 866 C C . HIS A 1 104 ? 18.535 -3.980 4.778 1.00 55.91 104 HIS A C 1
ATOM 868 O O . HIS A 1 104 ? 17.547 -4.711 4.684 1.00 55.91 104 HIS A O 1
ATOM 874 N N . ASN A 1 105 ? 19.757 -4.459 4.997 1.00 47.75 105 ASN A N 1
ATOM 875 C CA . ASN A 1 105 ? 19.937 -5.769 5.590 1.00 47.75 105 ASN A CA 1
ATOM 876 C C . ASN A 1 105 ? 19.211 -5.706 6.933 1.00 47.75 105 ASN A C 1
ATOM 878 O O . ASN A 1 105 ? 19.461 -4.792 7.720 1.00 47.75 105 ASN A O 1
ATOM 882 N N . LYS A 1 106 ? 18.276 -6.631 7.157 1.00 46.69 106 LYS A N 1
ATOM 883 C CA . LYS A 1 106 ? 17.816 -6.912 8.511 1.00 46.69 106 LYS A CA 1
ATOM 884 C C . LYS A 1 106 ? 19.064 -7.401 9.243 1.00 46.69 106 LYS A C 1
ATOM 886 O O . LYS A 1 106 ? 19.565 -8.474 8.913 1.00 46.69 106 LYS A O 1
ATOM 891 N N . SER A 1 107 ? 19.640 -6.564 10.102 1.00 40.59 107 SER A N 1
ATOM 892 C CA . SER A 1 107 ? 20.536 -7.066 11.139 1.00 40.59 107 SER A CA 1
ATOM 893 C C . SER A 1 107 ? 19.715 -8.094 11.911 1.00 40.59 107 SER A C 1
ATOM 895 O O . SER A 1 107 ? 18.575 -7.794 12.271 1.00 40.59 107 SER A O 1
ATOM 897 N N . GLY A 1 108 ? 20.228 -9.323 11.969 1.00 35.78 108 GLY A N 1
ATOM 898 C CA . GLY A 1 108 ? 19.578 -10.435 12.658 1.00 35.78 108 GLY A CA 1
ATOM 899 C C . GLY A 1 108 ? 19.514 -10.240 14.161 1.00 35.78 108 GLY A C 1
ATOM 900 O O . GLY A 1 108 ? 20.145 -9.281 14.661 1.00 35.78 108 GLY A O 1
#